Protein AF-A0A2V5H2N7-F1 (afdb_monomer)

Solvent-accessible surface area (backbone atoms only — not comparable to full-atom values): 9452 Å² total; per-residue (Å²): 116,56,63,80,68,70,77,50,72,54,73,66,59,48,43,53,50,36,39,73,67,28,51,71,50,83,76,78,87,44,75,65,27,50,46,42,55,51,47,35,54,55,42,31,57,76,36,90,93,42,49,81,51,45,78,43,49,16,66,18,54,94,43,89,63,54,68,49,70,40,80,91,76,40,33,36,37,34,31,43,49,66,49,39,73,71,56,27,36,76,77,51,72,50,70,69,59,63,55,48,73,76,69,52,102,74,73,68,90,76,80,61,60,65,57,29,52,50,55,48,51,60,45,46,66,66,72,38,78,80,71,51,68,66,59,54,51,52,52,52,51,54,34,53,58,50,56,74,68,49,88,70,89,74,84,78,85,128

pLDDT: mean 83.98, std 15.65, range [36.16, 97.62]

Foldseek 3Di:
DCVVVVNDDDPVRVLLVLQVPFDFDPDDQDPQLVLLVVLLQQLLCLDPLRNPAAETEGCSNPHPDAWDADPVRSYIYGYCLLRDPVSLCVVVPDPVSVVVVVPDPPPPDDRPLSSSLVVSLVVQVNRVVVDDPVVSVVSSVVSVVVSVVDDDDDPPDD

Mean predicted aligned error: 7.61 Å

Sequence (158 aa):
LLSRHDLVRTPEKQRTLLFEKSQPSTLQPTQFSRHVKRGLAGCLALCPRTHDLSIEYVSGGDTDVTILFNSNTRCLKIHEKYLRPDTAHELAPCFAYTMSHADHENSGPFFCDHIVEELYEQTLEQVIDPPDPVLVRSLRLAARDSLQLMPRMTSVAL

Nearest PDB structures (foldseek):
  6d2s-assembly1_A  TM=3.086E-01  e=7.774E-02  Mycobacterium tuberculosis H37Rv
  6cyy-assembly1_A  TM=3.012E-01  e=6.520E-02  Mycobacterium tuberculosis H37Rv
  6cz6-assembly1_C  TM=2.986E-01  e=1.243E-01  Mycobacterium tuberculosis H37Rv
  6cz6-assembly1_B  TM=2.991E-01  e=1.571E-01  Mycobacterium tuberculosis H37Rv

Structure (mmCIF, N/CA/C/O backbone):
data_AF-A0A2V5H2N7-F1
#
_entry.id   AF-A0A2V5H2N7-F1
#
loop_
_atom_site.group_PDB
_atom_site.id
_atom_site.type_symbol
_atom_site.label_atom_id
_atom_site.label_alt_id
_atom_site.label_comp_id
_atom_site.label_asym_id
_atom_site.label_entity_id
_atom_site.label_seq_id
_atom_site.pdbx_PDB_ins_code
_atom_site.Cartn_x
_atom_site.Cartn_y
_atom_site.Cartn_z
_atom_site.occupancy
_atom_site.B_iso_or_equiv
_atom_site.auth_seq_id
_atom_site.auth_comp_id
_atom_site.auth_asym_id
_atom_site.auth_atom_id
_atom_site.pdbx_PDB_model_num
ATOM 1 N N . LEU A 1 1 ? -24.739 14.193 20.791 1.00 53.97 1 LEU A N 1
ATOM 2 C CA . LEU A 1 1 ? -25.841 13.210 20.955 1.00 53.97 1 LEU A CA 1
ATOM 3 C C . LEU A 1 1 ? -26.133 12.443 19.661 1.00 53.97 1 LEU A C 1
ATOM 5 O O . LEU A 1 1 ? -26.191 11.225 19.726 1.00 53.97 1 LEU A O 1
ATOM 9 N N . LEU A 1 2 ? -26.199 13.095 18.492 1.00 49.81 2 LEU A N 1
ATOM 10 C CA . LEU A 1 2 ? -26.454 12.423 17.200 1.00 49.81 2 LEU A CA 1
ATOM 11 C C . LEU A 1 2 ? -25.294 11.542 16.684 1.00 49.81 2 LEU A C 1
ATOM 13 O O . LEU A 1 2 ? -25.540 10.490 16.105 1.00 49.81 2 LEU A O 1
ATOM 17 N N . SER A 1 3 ? -24.036 11.896 16.977 1.00 52.25 3 SER A N 1
ATOM 18 C CA . SER A 1 3 ? -22.859 11.053 16.683 1.00 52.25 3 SER A CA 1
ATOM 19 C C . SER A 1 3 ? -22.774 9.777 17.532 1.00 52.25 3 SER A C 1
ATOM 21 O O . SER A 1 3 ? -22.052 8.856 17.174 1.00 52.25 3 SER A O 1
ATOM 23 N N . ARG A 1 4 ? -23.506 9.708 18.657 1.00 54.56 4 ARG A N 1
ATOM 24 C CA . ARG A 1 4 ? -23.592 8.505 19.509 1.00 54.56 4 ARG A CA 1
ATOM 25 C C . ARG A 1 4 ? -24.521 7.430 18.934 1.00 54.56 4 ARG A C 1
ATOM 27 O O . ARG A 1 4 ? -24.520 6.325 19.451 1.00 54.56 4 ARG A O 1
ATOM 34 N N . HIS A 1 5 ? -25.334 7.773 17.935 1.00 60.31 5 HIS A N 1
ATOM 35 C CA . HIS A 1 5 ? -26.349 6.891 17.347 1.00 60.31 5 HIS A CA 1
ATOM 36 C C . HIS A 1 5 ? -26.055 6.603 15.862 1.00 60.31 5 HIS A C 1
ATOM 38 O O . HIS A 1 5 ? -26.955 6.204 15.136 1.00 60.31 5 HIS A O 1
ATOM 44 N N . ASP A 1 6 ? -24.830 6.881 15.387 1.00 61.09 6 ASP A N 1
ATOM 45 C CA . ASP A 1 6 ? -24.412 6.762 13.976 1.00 61.09 6 ASP A CA 1
ATOM 46 C C . ASP A 1 6 ? -25.262 7.539 12.946 1.00 61.09 6 ASP A C 1
ATOM 48 O O . ASP A 1 6 ? -25.079 7.385 11.740 1.00 61.09 6 ASP A O 1
ATOM 52 N N . LEU A 1 7 ? -26.142 8.440 13.398 1.00 62.72 7 LEU A N 1
ATOM 53 C CA . LEU A 1 7 ? -27.027 9.233 12.534 1.00 62.72 7 LEU A CA 1
ATOM 54 C C . LEU A 1 7 ? -26.285 10.336 11.767 1.00 62.72 7 LEU A C 1
ATOM 56 O O . LEU A 1 7 ? -26.755 10.788 10.728 1.00 62.72 7 LEU A O 1
ATOM 60 N N . VAL A 1 8 ? -25.131 10.782 12.274 1.00 70.19 8 VAL A N 1
ATOM 61 C CA . VAL A 1 8 ? -24.275 11.780 11.620 1.00 70.19 8 VAL A CA 1
ATOM 62 C C . VAL A 1 8 ? -22.826 11.319 11.712 1.00 70.19 8 VAL A C 1
ATOM 64 O O . VAL A 1 8 ? -22.262 11.227 12.807 1.00 70.19 8 VAL A O 1
ATOM 67 N N . ARG A 1 9 ? -22.221 11.043 10.555 1.00 76.25 9 ARG A N 1
ATOM 68 C CA . ARG A 1 9 ? -20.794 10.726 10.419 1.00 76.25 9 ARG A CA 1
ATOM 69 C C . ARG A 1 9 ? -20.022 11.959 9.980 1.00 76.25 9 ARG A C 1
ATOM 71 O O . ARG A 1 9 ? -20.532 12.778 9.221 1.00 76.25 9 ARG A O 1
ATOM 78 N N . THR A 1 10 ? -18.778 12.074 10.439 1.00 85.19 10 THR A N 1
ATOM 79 C CA . THR A 1 10 ? -17.855 13.058 9.867 1.00 85.19 10 THR A CA 1
ATOM 80 C C . THR A 1 10 ? -17.495 12.642 8.436 1.00 85.19 10 THR A C 1
ATOM 82 O O . THR A 1 10 ? -17.510 11.442 8.137 1.00 85.19 10 THR A O 1
ATOM 85 N N . PRO A 1 11 ? -17.142 13.592 7.551 1.00 85.19 11 PRO A N 1
ATOM 86 C CA . PRO A 1 11 ? -16.705 13.273 6.192 1.00 85.19 11 PRO A CA 1
ATOM 87 C C . PRO A 1 11 ? -15.576 12.235 6.149 1.00 85.19 11 PRO A C 1
ATOM 89 O O . PRO A 1 11 ? -15.621 11.307 5.352 1.00 85.19 11 PRO A O 1
ATOM 92 N N . GLU A 1 12 ? -14.599 12.330 7.052 1.00 85.81 12 GLU A N 1
ATOM 93 C CA . GLU A 1 12 ? -13.507 11.355 7.195 1.00 85.81 12 GLU A CA 1
ATOM 94 C C . GLU A 1 12 ? -14.017 9.949 7.512 1.00 85.81 12 GLU A C 1
ATOM 96 O O . GLU A 1 12 ? -13.716 9.015 6.777 1.00 85.81 12 GLU A O 1
ATOM 101 N N . LYS A 1 13 ? -14.868 9.798 8.538 1.00 86.88 13 LYS A N 1
ATOM 102 C CA . LYS A 1 13 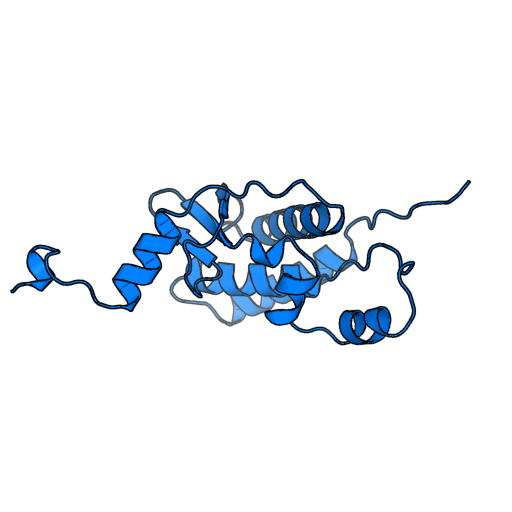? -15.452 8.495 8.892 1.00 86.88 13 LYS A CA 1
ATOM 103 C C . LYS A 1 13 ? -16.273 7.909 7.751 1.00 86.88 13 LYS A C 1
ATOM 105 O O . LYS A 1 13 ? -16.265 6.698 7.551 1.00 86.88 13 LYS A O 1
ATOM 110 N N . GLN A 1 14 ? -16.991 8.754 7.013 1.00 88.38 14 GLN A N 1
ATOM 111 C CA . GLN A 1 14 ? -17.758 8.303 5.860 1.00 88.38 14 GLN A CA 1
ATOM 112 C C . GLN A 1 14 ? -16.841 7.838 4.722 1.00 88.38 14 GLN A C 1
ATOM 114 O O . GLN A 1 14 ? -17.107 6.782 4.157 1.00 88.38 14 GLN A O 1
ATOM 119 N N . ARG A 1 15 ? -15.749 8.556 4.426 1.00 89.75 15 ARG A N 1
ATOM 120 C CA . ARG A 1 15 ? -14.746 8.135 3.432 1.00 89.75 15 ARG A CA 1
ATOM 121 C C . ARG A 1 15 ? -14.088 6.812 3.814 1.00 89.75 15 ARG A C 1
ATOM 123 O O . ARG A 1 15 ? -14.088 5.889 3.008 1.00 89.75 15 ARG A O 1
ATOM 130 N N . THR A 1 16 ? -13.620 6.676 5.055 1.00 90.31 16 THR A N 1
ATOM 131 C CA . THR A 1 16 ? -13.050 5.416 5.555 1.00 90.31 16 THR A CA 1
ATOM 132 C C . THR A 1 16 ? -14.036 4.263 5.401 1.00 90.31 16 THR A C 1
ATOM 134 O O . THR A 1 16 ? -13.657 3.199 4.928 1.00 90.31 16 THR A O 1
ATOM 137 N N . LEU A 1 17 ? -15.314 4.477 5.725 1.00 90.56 17 LEU A N 1
ATOM 138 C CA . LEU A 1 17 ? -16.336 3.441 5.600 1.00 90.56 17 LEU A CA 1
ATOM 139 C C . LEU A 1 17 ? -16.662 3.084 4.143 1.00 90.56 17 LEU A C 1
ATOM 141 O O . LEU A 1 17 ? -16.906 1.916 3.847 1.00 90.56 17 LEU A O 1
ATOM 145 N N . LEU A 1 18 ? -16.691 4.063 3.235 1.00 91.62 18 LEU A N 1
ATOM 146 C CA . LEU A 1 18 ? -16.861 3.804 1.802 1.00 91.62 18 LEU A CA 1
ATOM 147 C C . LEU A 1 18 ? -15.690 2.981 1.258 1.00 91.62 18 LEU A C 1
ATOM 149 O O . LEU A 1 18 ? -15.915 1.988 0.569 1.00 91.62 18 LEU A O 1
ATOM 153 N N . PHE A 1 19 ? -14.461 3.337 1.633 1.00 93.31 19 PHE A N 1
ATOM 154 C CA . PHE A 1 19 ? -13.267 2.589 1.255 1.00 93.31 19 PHE A CA 1
ATOM 155 C C . PHE A 1 19 ? -13.257 1.180 1.858 1.00 93.31 19 PHE A C 1
ATOM 157 O O . PHE A 1 19 ? -13.009 0.202 1.158 1.00 93.31 19 PHE A O 1
ATOM 164 N N . GLU A 1 20 ? -13.601 1.034 3.137 1.00 92.94 20 GLU A N 1
ATOM 165 C CA . GLU A 1 20 ? -13.685 -0.264 3.810 1.00 92.94 20 GLU A CA 1
ATOM 166 C C . GLU A 1 20 ? -14.696 -1.199 3.130 1.00 92.94 20 GLU A C 1
ATOM 168 O O . GLU A 1 20 ? -14.451 -2.400 3.009 1.00 92.94 20 GLU A O 1
ATOM 173 N N . LYS A 1 21 ? -15.806 -0.649 2.630 1.00 93.19 21 LYS A N 1
ATOM 174 C CA . LYS A 1 21 ? -16.854 -1.389 1.909 1.00 93.19 21 LYS A CA 1
ATOM 175 C C . LYS A 1 21 ? -16.643 -1.457 0.397 1.00 93.19 21 LYS A C 1
ATOM 177 O O . LYS A 1 21 ? -17.525 -1.947 -0.311 1.00 93.19 21 LYS A O 1
ATOM 182 N N . SER A 1 22 ? -15.519 -0.953 -0.107 1.00 94.50 22 SER A N 1
ATOM 183 C CA . SER A 1 22 ? -15.244 -0.964 -1.540 1.00 94.50 22 SER A CA 1
ATOM 184 C C . SER A 1 22 ? -15.073 -2.390 -2.064 1.00 94.50 22 SER A C 1
ATOM 186 O O . SER A 1 22 ? -14.684 -3.313 -1.341 1.00 94.50 22 SER A O 1
ATOM 188 N N . GLN A 1 23 ? -15.434 -2.567 -3.333 1.00 95.50 23 GLN A N 1
ATOM 189 C CA . GLN A 1 23 ? -15.431 -3.872 -3.980 1.00 95.50 23 GLN A CA 1
ATOM 190 C C . GLN A 1 23 ? -13.997 -4.320 -4.287 1.00 95.50 23 GLN A C 1
ATOM 192 O O . GLN A 1 23 ? -13.148 -3.468 -4.578 1.00 95.50 23 GLN A O 1
ATOM 197 N N . PRO A 1 24 ? -13.723 -5.636 -4.275 1.00 96.12 24 PRO A N 1
ATOM 198 C CA . PRO A 1 24 ? -12.458 -6.169 -4.759 1.00 96.12 24 PRO A CA 1
ATOM 199 C C . PRO A 1 24 ? -12.150 -5.693 -6.181 1.00 96.12 24 PRO A C 1
ATOM 201 O O . PRO A 1 24 ? -13.040 -5.571 -7.024 1.00 96.12 24 PRO A O 1
ATOM 204 N N . SER A 1 25 ? -10.871 -5.446 -6.445 1.00 95.38 25 SER A N 1
ATOM 205 C CA . SER A 1 25 ? -10.380 -5.050 -7.759 1.00 95.38 25 SER A CA 1
ATOM 206 C C . SER A 1 25 ? -10.692 -6.123 -8.798 1.00 95.38 25 SER A C 1
ATOM 208 O O . SER A 1 25 ? -10.450 -7.311 -8.579 1.00 95.38 25 SER A O 1
ATOM 210 N N . THR A 1 26 ? -11.184 -5.689 -9.956 1.00 94.25 26 THR A N 1
ATOM 211 C CA . THR A 1 26 ? -11.450 -6.558 -11.116 1.00 94.25 26 THR A CA 1
ATOM 212 C C . THR A 1 26 ? -10.368 -6.441 -12.192 1.00 94.25 26 THR A C 1
ATOM 214 O O . THR A 1 26 ? -10.478 -7.045 -13.263 1.00 94.25 26 THR A O 1
ATOM 217 N N . LEU A 1 27 ? -9.303 -5.678 -11.915 1.00 91.75 27 LEU A N 1
ATOM 218 C CA . LEU A 1 27 ? -8.211 -5.460 -12.855 1.00 91.75 27 LEU A CA 1
ATOM 219 C C . LEU A 1 27 ? -7.468 -6.761 -13.154 1.00 91.75 27 LEU A C 1
ATOM 221 O O . LEU A 1 27 ? -7.059 -7.506 -12.259 1.00 91.75 27 LEU A O 1
ATOM 225 N N . GLN A 1 28 ? -7.232 -6.992 -14.443 1.00 90.62 28 GLN A N 1
ATOM 226 C CA . GLN A 1 28 ? -6.455 -8.137 -14.893 1.00 90.62 28 GLN A CA 1
ATOM 227 C C . GLN A 1 28 ? -4.972 -7.968 -14.514 1.00 90.62 28 GLN A C 1
ATOM 229 O O . GLN A 1 28 ? -4.421 -6.872 -14.666 1.00 90.62 28 GLN A O 1
ATOM 234 N N . PRO A 1 29 ? -4.287 -9.025 -14.035 1.00 88.31 29 PRO A N 1
ATOM 235 C CA . PRO A 1 29 ? -2.891 -8.921 -13.619 1.00 88.31 29 PRO A CA 1
ATOM 236 C C . PRO A 1 29 ? -1.928 -8.571 -14.766 1.00 88.31 29 PRO A C 1
ATOM 238 O O . PRO A 1 29 ? -1.577 -9.405 -15.600 1.00 88.31 29 PRO A O 1
ATOM 241 N N . THR A 1 30 ? -1.392 -7.355 -14.750 1.00 88.44 30 THR A N 1
ATOM 242 C CA . THR A 1 30 ? -0.269 -6.927 -15.602 1.00 88.44 30 THR A CA 1
ATOM 243 C C . THR A 1 30 ? 1.080 -7.305 -14.983 1.00 88.44 30 THR A C 1
ATOM 245 O O . THR A 1 30 ? 1.162 -7.636 -13.796 1.00 88.44 30 THR A O 1
ATOM 248 N N . GLN A 1 31 ? 2.171 -7.236 -15.753 1.00 85.38 31 GLN A N 1
ATOM 249 C CA . GLN A 1 31 ? 3.522 -7.422 -15.206 1.00 85.38 31 GLN A CA 1
ATOM 250 C C . GLN A 1 31 ? 3.854 -6.385 -14.123 1.00 85.38 31 GLN A C 1
ATOM 252 O O . GLN A 1 31 ? 4.404 -6.752 -13.086 1.00 85.38 31 GLN A O 1
ATOM 257 N N . PHE A 1 32 ? 3.446 -5.131 -14.330 1.00 87.06 32 PHE A N 1
ATOM 258 C CA . PHE A 1 32 ? 3.567 -4.060 -13.343 1.00 87.06 32 PHE A CA 1
ATOM 25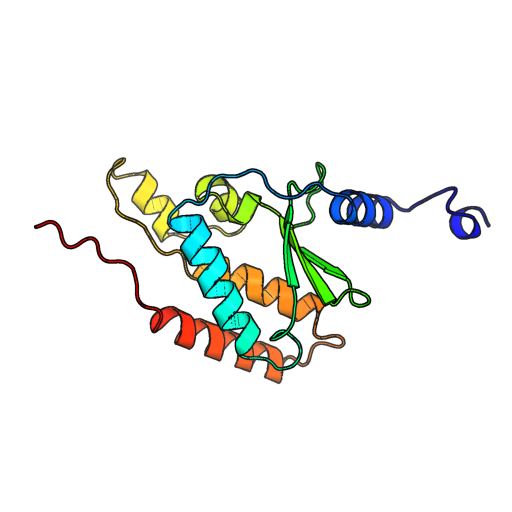9 C C . PHE A 1 32 ? 2.833 -4.412 -12.042 1.00 87.06 32 PHE A C 1
ATOM 261 O O . PHE A 1 32 ? 3.449 -4.468 -10.981 1.00 87.06 32 PHE A O 1
ATOM 268 N N . SER A 1 33 ? 1.547 -4.775 -12.125 1.00 91.06 33 SER A N 1
ATOM 269 C CA . SER A 1 33 ? 0.759 -5.140 -10.939 1.00 91.06 33 SER A CA 1
ATOM 270 C C . SER A 1 33 ? 1.339 -6.354 -10.200 1.00 91.06 33 SER A C 1
ATOM 272 O O . SER A 1 33 ? 1.318 -6.402 -8.973 1.00 91.06 33 SER A O 1
ATOM 274 N N . ARG A 1 34 ? 1.901 -7.333 -10.929 1.00 91.19 34 ARG A N 1
ATOM 275 C CA . ARG A 1 34 ? 2.584 -8.497 -10.348 1.00 91.19 34 ARG A CA 1
ATOM 276 C C . ARG A 1 34 ? 3.861 -8.099 -9.618 1.00 91.19 34 ARG A C 1
ATOM 278 O O . ARG A 1 34 ? 4.134 -8.657 -8.560 1.00 91.19 34 ARG A O 1
ATOM 285 N N . HIS A 1 35 ? 4.629 -7.160 -10.166 1.00 90.25 35 HIS A N 1
ATOM 286 C CA . HIS A 1 35 ? 5.802 -6.615 -9.494 1.00 90.25 35 HIS A CA 1
ATOM 287 C C . HIS A 1 35 ? 5.410 -5.882 -8.208 1.00 90.25 35 HIS A C 1
ATOM 289 O O . HIS A 1 35 ? 5.928 -6.243 -7.158 1.00 90.25 35 HIS A O 1
ATOM 295 N N . VAL A 1 36 ? 4.434 -4.968 -8.264 1.00 92.56 36 VAL A N 1
ATOM 296 C CA . VAL A 1 36 ? 3.951 -4.228 -7.085 1.00 92.56 36 VAL A CA 1
ATOM 297 C C . VAL A 1 36 ? 3.486 -5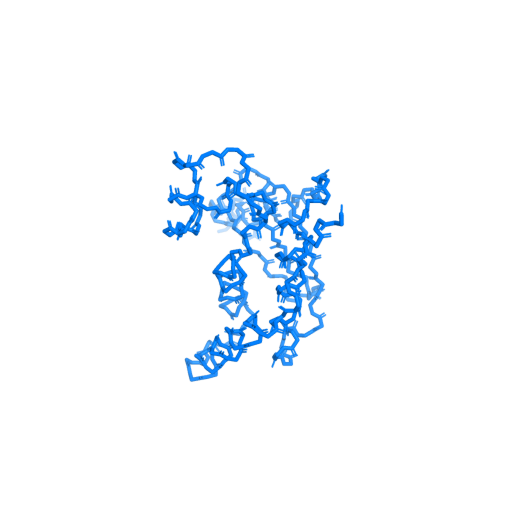.186 -5.985 1.00 92.56 36 VAL A C 1
ATOM 299 O O . VAL A 1 36 ? 3.936 -5.089 -4.846 1.00 92.56 36 VAL A O 1
ATOM 302 N N . LYS A 1 37 ? 2.646 -6.171 -6.334 1.00 94.38 37 LYS A N 1
ATOM 303 C CA . LYS A 1 37 ? 2.141 -7.189 -5.397 1.00 94.38 37 LYS A CA 1
ATOM 304 C C . LYS A 1 37 ? 3.266 -7.987 -4.738 1.00 94.38 37 LYS A C 1
ATOM 306 O O . LYS A 1 37 ? 3.272 -8.162 -3.524 1.00 94.38 37 LYS A O 1
ATOM 311 N N . ARG A 1 38 ? 4.220 -8.479 -5.536 1.00 93.31 38 ARG A N 1
ATOM 312 C CA . ARG A 1 38 ? 5.343 -9.287 -5.036 1.00 93.31 38 ARG A CA 1
ATOM 313 C C . ARG A 1 38 ? 6.316 -8.464 -4.201 1.00 93.31 38 ARG A C 1
ATOM 315 O O . ARG A 1 38 ? 6.768 -8.956 -3.175 1.00 93.31 38 ARG A O 1
ATOM 322 N N . GLY A 1 39 ? 6.630 -7.248 -4.643 1.00 94.19 39 GLY A N 1
ATOM 323 C CA . GLY A 1 39 ? 7.519 -6.339 -3.931 1.00 94.19 39 GLY A CA 1
ATOM 324 C C . GLY A 1 39 ? 6.951 -5.992 -2.569 1.00 94.19 39 GLY A C 1
ATOM 325 O O . GLY A 1 39 ? 7.621 -6.197 -1.563 1.00 94.19 39 GLY A O 1
ATOM 326 N N . LEU A 1 40 ? 5.679 -5.588 -2.528 1.00 96.06 40 LEU A N 1
ATOM 327 C CA . LEU A 1 40 ? 5.026 -5.253 -1.271 1.00 96.06 40 LEU A CA 1
ATOM 328 C C . LEU A 1 40 ? 4.975 -6.456 -0.328 1.00 96.06 40 LEU A C 1
ATOM 330 O O . LEU A 1 40 ? 5.336 -6.319 0.833 1.00 96.06 40 LEU A O 1
ATOM 334 N N . ALA A 1 41 ? 4.600 -7.641 -0.820 1.00 95.44 41 ALA A N 1
ATOM 335 C CA . ALA A 1 41 ? 4.612 -8.856 -0.006 1.00 95.44 41 ALA A CA 1
ATOM 336 C C . ALA A 1 41 ? 6.006 -9.147 0.586 1.00 95.44 41 ALA A C 1
ATOM 338 O O . ALA A 1 41 ? 6.114 -9.504 1.757 1.00 95.44 41 ALA A O 1
ATOM 339 N N . GLY A 1 42 ? 7.072 -8.942 -0.197 1.00 95.00 42 GLY A N 1
ATOM 340 C CA . GLY A 1 42 ? 8.452 -9.049 0.280 1.00 95.00 42 GLY A CA 1
ATOM 341 C C . GLY A 1 42 ? 8.779 -8.034 1.377 1.00 95.00 42 GLY A C 1
ATOM 342 O O . GLY A 1 42 ? 9.317 -8.411 2.413 1.00 95.00 42 GLY A O 1
ATOM 343 N N . CYS A 1 43 ? 8.404 -6.766 1.192 1.00 96.12 43 CYS A N 1
ATOM 344 C CA . CYS A 1 43 ? 8.619 -5.718 2.190 1.00 96.12 43 CYS A CA 1
ATOM 345 C C . CYS A 1 43 ? 7.852 -5.992 3.491 1.00 96.12 43 CYS A C 1
ATOM 347 O O . CYS A 1 43 ? 8.425 -5.879 4.571 1.00 96.12 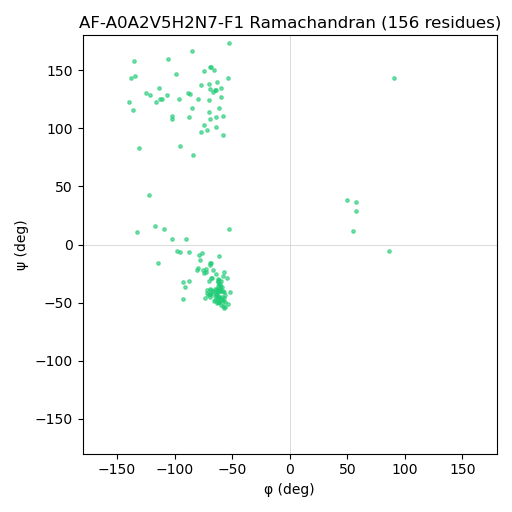43 CYS A O 1
ATOM 349 N N . LEU A 1 44 ? 6.585 -6.414 3.408 1.00 96.44 44 LEU A N 1
ATOM 350 C CA . LEU A 1 44 ? 5.771 -6.731 4.586 1.00 96.44 44 LEU A CA 1
ATOM 351 C C . LEU A 1 44 ? 6.352 -7.890 5.403 1.00 96.44 44 LEU A C 1
ATOM 353 O O . LEU A 1 44 ? 6.224 -7.891 6.627 1.00 96.44 44 LEU A O 1
ATOM 357 N N . ALA A 1 45 ? 7.030 -8.840 4.759 1.00 95.50 45 ALA A N 1
ATOM 358 C CA . ALA A 1 45 ? 7.684 -9.953 5.441 1.00 95.50 45 ALA A CA 1
ATOM 359 C C . ALA A 1 45 ? 8.897 -9.529 6.297 1.00 95.50 45 ALA A C 1
ATOM 361 O O . ALA A 1 45 ? 9.325 -10.295 7.158 1.00 95.50 45 ALA A O 1
ATOM 362 N N . LEU A 1 46 ? 9.435 -8.316 6.108 1.00 94.50 46 LEU A N 1
ATOM 363 C CA . LEU A 1 46 ? 10.583 -7.806 6.870 1.00 94.50 46 LEU A CA 1
ATOM 364 C C . LEU A 1 46 ? 10.238 -7.445 8.320 1.00 94.50 46 LEU A C 1
ATOM 366 O O . LEU A 1 46 ? 11.136 -7.368 9.159 1.00 94.50 46 LEU A O 1
ATOM 370 N N . CYS A 1 47 ? 8.962 -7.200 8.631 1.00 93.75 47 CYS A N 1
ATOM 371 C CA . CYS A 1 47 ? 8.528 -6.815 9.970 1.00 93.75 47 CYS A CA 1
ATOM 372 C C . CYS A 1 47 ? 7.501 -7.812 10.533 1.00 93.75 47 CYS A C 1
ATOM 374 O O . CYS A 1 47 ? 6.457 -8.038 9.916 1.00 93.75 47 CYS A O 1
ATOM 376 N N . PRO A 1 48 ? 7.701 -8.340 11.758 1.00 92.75 48 PRO A N 1
ATOM 377 C CA . PRO A 1 48 ? 6.733 -9.230 12.401 1.00 92.75 48 PRO A CA 1
ATOM 378 C C . PRO A 1 48 ? 5.331 -8.629 12.565 1.00 92.75 48 PRO A C 1
ATOM 380 O O . PRO A 1 48 ? 4.355 -9.363 12.646 1.00 92.75 48 PRO A O 1
ATOM 383 N N . ARG A 1 49 ? 5.189 -7.298 12.598 1.00 92.75 49 ARG A N 1
ATOM 384 C CA . ARG A 1 49 ? 3.869 -6.652 12.713 1.00 92.75 49 ARG A CA 1
ATOM 385 C C . ARG A 1 49 ? 3.072 -6.684 11.406 1.00 92.75 49 ARG A C 1
ATOM 387 O O . ARG A 1 49 ? 1.848 -6.565 11.464 1.00 92.75 49 ARG A O 1
ATOM 394 N N . THR A 1 50 ? 3.755 -6.837 10.270 1.00 94.50 50 THR A N 1
ATOM 395 C CA . THR A 1 50 ? 3.179 -6.763 8.920 1.00 94.50 50 THR A CA 1
ATOM 396 C C . THR A 1 50 ? 3.219 -8.085 8.145 1.00 94.50 50 THR A C 1
ATOM 398 O O . THR A 1 50 ? 2.519 -8.207 7.145 1.00 94.50 50 THR A O 1
ATOM 401 N N . HIS A 1 51 ? 4.017 -9.069 8.574 1.00 94.44 51 HIS A N 1
ATOM 402 C CA . HIS A 1 51 ? 4.306 -10.282 7.791 1.00 94.44 51 HIS A CA 1
ATOM 403 C C . HIS A 1 51 ? 3.099 -11.194 7.505 1.00 94.44 51 HIS A C 1
ATOM 405 O O . HIS A 1 51 ? 3.109 -11.938 6.529 1.00 94.44 51 HIS A O 1
ATOM 411 N N . ASP A 1 52 ? 2.078 -11.150 8.353 1.00 93.50 52 ASP A N 1
ATOM 412 C CA . ASP A 1 52 ? 0.876 -11.989 8.324 1.00 93.50 52 ASP A CA 1
ATOM 413 C C . ASP A 1 52 ? -0.382 -11.201 7.918 1.00 93.50 52 ASP A C 1
ATOM 415 O O . ASP A 1 52 ? -1.504 -11.678 8.090 1.00 93.50 52 ASP A O 1
ATOM 419 N N . LEU A 1 53 ? -0.214 -9.985 7.389 1.00 96.00 53 LEU A N 1
ATOM 420 C CA . LEU A 1 53 ? -1.334 -9.189 6.901 1.00 96.00 53 LEU A CA 1
ATOM 421 C C . LEU A 1 53 ? -1.932 -9.807 5.637 1.00 96.00 53 LEU A C 1
ATOM 423 O O . LEU A 1 53 ? -1.221 -10.128 4.683 1.00 96.00 53 LEU A O 1
ATOM 427 N N . SER A 1 54 ? -3.261 -9.904 5.599 1.00 96.31 54 SER A N 1
ATOM 428 C CA . SER A 1 54 ? -3.967 -10.160 4.344 1.00 96.31 54 SER A CA 1
ATOM 429 C C . SER A 1 54 ? -4.022 -8.870 3.527 1.00 96.31 54 SER A C 1
ATOM 431 O O . SER A 1 54 ? -4.249 -7.796 4.079 1.00 96.31 54 SER A O 1
ATOM 433 N N . ILE A 1 55 ? -3.785 -8.959 2.217 1.00 97.12 55 ILE A N 1
ATOM 434 C CA . ILE A 1 55 ? -3.851 -7.803 1.316 1.00 97.12 55 ILE A CA 1
ATOM 435 C C . ILE A 1 55 ? -5.051 -7.962 0.391 1.00 97.12 55 ILE A C 1
ATOM 437 O O . ILE A 1 55 ? -5.143 -8.939 -0.355 1.00 97.12 55 ILE A O 1
ATOM 441 N N . GLU A 1 56 ? -5.921 -6.959 0.379 1.00 97.06 56 GLU A N 1
ATOM 442 C CA . GLU A 1 56 ? -7.026 -6.849 -0.569 1.00 97.06 56 GLU A CA 1
ATOM 443 C C . GLU A 1 56 ? -6.840 -5.611 -1.442 1.00 97.06 56 GLU A C 1
ATOM 445 O O . GLU A 1 56 ? -6.771 -4.486 -0.952 1.00 97.06 56 GLU A O 1
ATOM 450 N N . TYR A 1 57 ? -6.796 -5.803 -2.758 1.00 97.00 57 TYR A N 1
ATOM 451 C CA . TYR A 1 57 ? -6.833 -4.682 -3.692 1.00 97.00 57 TYR A CA 1
ATOM 452 C C . TYR A 1 57 ? -8.280 -4.346 -4.018 1.00 97.00 57 TYR A C 1
ATOM 454 O O . TYR A 1 57 ? -9.042 -5.249 -4.359 1.00 97.00 57 TYR A O 1
ATOM 462 N N . VAL A 1 58 ? -8.654 -3.072 -3.928 1.00 96.81 58 VAL A N 1
ATOM 463 C CA . VAL A 1 58 ? -10.054 -2.628 -4.001 1.00 96.81 58 VAL A CA 1
ATOM 464 C C . VAL A 1 58 ? -10.249 -1.412 -4.906 1.00 96.81 58 VAL A C 1
ATOM 466 O O . VAL A 1 58 ? -9.311 -0.650 -5.140 1.00 96.81 58 VAL A O 1
ATOM 469 N N . SER A 1 59 ? -11.473 -1.200 -5.395 1.00 93.75 59 SER A N 1
ATOM 470 C CA . SER A 1 59 ? -11.806 -0.089 -6.304 1.00 93.75 59 SER A CA 1
ATOM 471 C C . SER A 1 59 ? -11.751 1.301 -5.661 1.00 93.75 59 SER A C 1
ATOM 473 O O . SER A 1 59 ? -11.731 2.299 -6.371 1.00 93.75 59 SER A O 1
ATOM 475 N N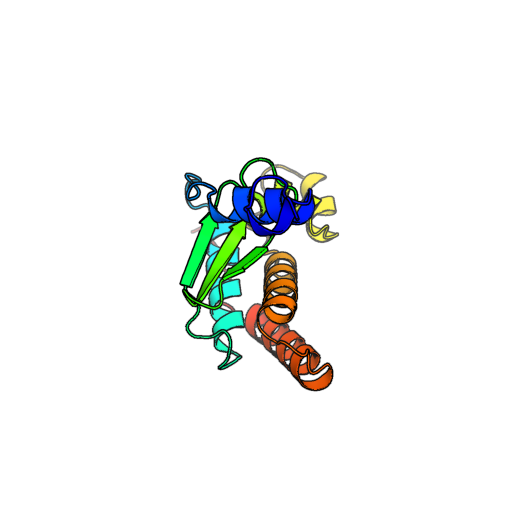 . GLY A 1 60 ? -11.731 1.386 -4.327 1.00 87.25 60 GLY A N 1
ATOM 476 C CA . GLY A 1 60 ? -11.576 2.643 -3.589 1.00 87.25 60 GLY A CA 1
ATOM 477 C C . GLY A 1 60 ? -12.864 3.423 -3.311 1.00 87.25 60 GLY A C 1
ATOM 478 O O . GLY A 1 60 ? -12.825 4.395 -2.558 1.00 87.25 60 GLY A O 1
ATOM 479 N N . GLY A 1 61 ? -14.011 2.985 -3.848 1.00 81.44 61 GLY A N 1
ATOM 480 C CA . GLY A 1 61 ? -15.336 3.521 -3.499 1.00 81.44 61 GLY A CA 1
ATOM 481 C C . GLY A 1 61 ? -15.489 5.032 -3.718 1.00 81.44 61 GLY A C 1
ATOM 482 O O . GLY A 1 61 ? -16.121 5.689 -2.894 1.00 81.44 61 GLY A O 1
ATOM 483 N N . ASP A 1 62 ? -14.863 5.564 -4.775 1.00 82.56 62 ASP A N 1
ATOM 484 C CA . ASP A 1 62 ? -14.803 6.996 -5.118 1.00 82.56 62 ASP A CA 1
ATOM 485 C C . ASP A 1 62 ? -14.198 7.889 -4.019 1.00 82.56 62 ASP A C 1
ATOM 487 O O . ASP A 1 62 ? -14.52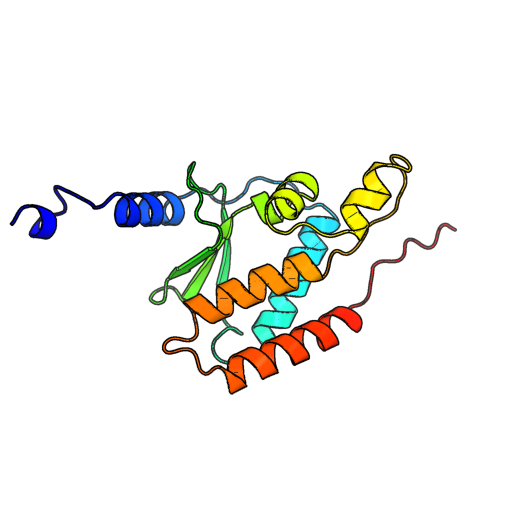6 9.069 -3.890 1.00 82.56 62 ASP A O 1
ATOM 491 N N . THR A 1 63 ? -13.302 7.327 -3.206 1.00 87.88 63 THR A N 1
ATOM 492 C CA . THR A 1 63 ? -12.571 8.067 -2.171 1.00 87.88 63 THR A CA 1
ATOM 493 C C . THR A 1 63 ? -11.119 8.317 -2.566 1.00 87.88 63 THR A C 1
ATOM 495 O O . THR A 1 63 ? -10.541 7.625 -3.401 1.00 87.88 63 THR A O 1
ATOM 498 N N . ASP A 1 64 ? -10.501 9.303 -1.923 1.00 85.75 64 ASP A N 1
ATOM 499 C CA . ASP A 1 64 ? -9.073 9.602 -2.043 1.00 85.75 64 ASP A CA 1
ATOM 500 C C . ASP A 1 64 ? -8.184 8.660 -1.211 1.00 85.75 64 ASP A C 1
ATOM 502 O O . ASP A 1 64 ? -6.963 8.648 -1.394 1.00 85.75 64 ASP A O 1
ATOM 506 N N . VAL A 1 65 ? -8.789 7.827 -0.354 1.00 89.44 65 VAL A N 1
ATOM 507 C CA . VAL A 1 65 ? -8.093 6.867 0.509 1.00 89.44 65 VAL A CA 1
ATOM 508 C C . VAL A 1 65 ? -7.283 5.888 -0.345 1.00 89.44 65 VAL A C 1
ATOM 510 O O . VAL A 1 65 ? -7.775 5.270 -1.287 1.00 89.44 65 VAL A O 1
ATOM 513 N N . THR A 1 66 ? -5.998 5.776 -0.035 1.00 91.94 66 THR A N 1
ATOM 514 C CA . THR A 1 66 ? -5.028 4.936 -0.747 1.00 91.94 66 THR A CA 1
ATOM 515 C C . THR A 1 66 ? -4.905 3.563 -0.108 1.00 91.94 66 THR A C 1
ATOM 517 O O . THR A 1 66 ? -4.925 2.549 -0.807 1.00 91.94 66 THR A O 1
ATOM 520 N N . ILE A 1 67 ? -4.782 3.545 1.216 1.00 94.81 67 ILE A N 1
ATOM 521 C CA . ILE A 1 67 ? -4.571 2.361 2.034 1.00 94.81 67 ILE A CA 1
ATOM 522 C C . ILE A 1 67 ? -5.450 2.468 3.275 1.00 94.81 67 ILE A C 1
ATOM 524 O O . ILE A 1 67 ? -5.605 3.550 3.842 1.00 94.81 67 ILE A O 1
ATOM 528 N N . LEU A 1 68 ? -5.996 1.340 3.718 1.00 95.50 68 LEU A N 1
ATOM 529 C CA . LEU A 1 68 ? -6.692 1.232 4.992 1.00 95.50 68 LEU A CA 1
ATOM 530 C C . LEU A 1 68 ? -6.348 -0.090 5.675 1.00 95.50 68 LEU A C 1
ATOM 532 O O . LEU A 1 68 ? -6.598 -1.161 5.123 1.00 95.50 68 LEU A O 1
ATOM 536 N N . PHE A 1 69 ? -5.828 -0.015 6.894 1.00 96.12 69 PHE A N 1
ATOM 537 C CA . PHE A 1 69 ? -5.582 -1.169 7.745 1.00 96.12 69 PHE A CA 1
ATOM 538 C C . PHE A 1 69 ? -6.740 -1.388 8.727 1.00 96.12 69 PHE A C 1
ATOM 540 O O . PHE A 1 69 ? -7.087 -0.505 9.511 1.00 96.12 69 PHE A O 1
ATOM 547 N N . ASN A 1 70 ? -7.315 -2.591 8.721 1.00 94.62 70 ASN A N 1
ATOM 548 C CA . ASN A 1 70 ? -8.264 -3.037 9.735 1.00 94.62 70 ASN A CA 1
ATOM 549 C C . ASN A 1 70 ? -7.553 -3.972 10.725 1.00 94.62 70 ASN A C 1
ATOM 551 O O . ASN A 1 70 ? -7.200 -5.108 10.394 1.00 94.62 70 ASN A O 1
ATOM 555 N N . SER A 1 71 ? -7.362 -3.498 11.957 1.00 93.12 71 SER A N 1
ATOM 556 C CA . SER A 1 71 ? -6.658 -4.233 13.013 1.00 93.12 71 SER A CA 1
ATOM 557 C C . SER A 1 71 ? -7.403 -5.478 13.500 1.00 93.12 71 SER A C 1
ATOM 559 O O . SER A 1 71 ? -6.754 -6.445 13.897 1.00 93.12 71 SER A O 1
ATOM 561 N N . ASN A 1 72 ? -8.739 -5.493 13.424 1.00 93.19 72 ASN A N 1
ATOM 562 C CA . ASN A 1 72 ? -9.555 -6.627 13.865 1.00 93.19 72 ASN A CA 1
ATOM 563 C C . ASN A 1 72 ? -9.423 -7.820 12.912 1.00 93.19 72 ASN A C 1
ATOM 565 O O . ASN A 1 72 ? -9.372 -8.962 13.358 1.00 93.19 72 ASN A O 1
ATOM 569 N N . THR A 1 73 ? -9.362 -7.562 11.603 1.00 94.31 73 THR A N 1
ATOM 570 C CA . THR A 1 73 ? -9.239 -8.611 10.577 1.00 94.31 73 THR A CA 1
ATOM 571 C C . THR A 1 73 ? -7.804 -8.823 10.102 1.00 94.31 73 THR A C 1
ATOM 573 O O . THR A 1 73 ? -7.562 -9.713 9.292 1.00 94.31 73 THR A O 1
ATOM 576 N N . ARG A 1 74 ? -6.858 -7.986 10.554 1.00 95.31 74 ARG A N 1
ATOM 577 C CA . ARG A 1 74 ? -5.482 -7.904 10.034 1.00 95.31 74 ARG A CA 1
ATOM 578 C C . ARG A 1 74 ? -5.444 -7.800 8.500 1.00 95.31 74 ARG A C 1
ATOM 580 O O . ARG A 1 74 ? -4.601 -8.412 7.846 1.00 95.31 74 ARG A O 1
ATOM 587 N N . CYS A 1 75 ? -6.386 -7.045 7.932 1.00 96.69 75 CYS A N 1
ATOM 588 C CA . CYS A 1 75 ? -6.509 -6.848 6.488 1.00 96.69 75 CYS A CA 1
ATOM 589 C C . CYS A 1 75 ? -6.047 -5.444 6.107 1.00 96.69 75 CYS A C 1
ATOM 591 O O . CYS A 1 75 ? -6.492 -4.452 6.689 1.00 96.69 75 CYS A O 1
ATOM 593 N N . LEU A 1 76 ? -5.152 -5.380 5.129 1.00 97.12 76 LEU A N 1
ATOM 594 C CA . LEU A 1 76 ? -4.673 -4.170 4.494 1.00 97.12 76 LEU A CA 1
ATOM 595 C C . LEU A 1 76 ? -5.370 -4.020 3.141 1.00 97.12 76 LEU A C 1
ATOM 597 O O . LEU A 1 76 ? -5.075 -4.742 2.184 1.00 97.12 76 LEU A O 1
ATOM 601 N N . LYS A 1 77 ? -6.293 -3.066 3.054 1.00 97.62 77 LYS A N 1
ATOM 602 C CA . LYS A 1 77 ? -6.941 -2.701 1.797 1.00 97.62 77 LYS A CA 1
ATOM 603 C C . LYS A 1 77 ? -6.102 -1.671 1.067 1.00 97.62 77 LYS A C 1
ATOM 605 O O . LYS A 1 77 ? -5.738 -0.657 1.653 1.00 97.62 77 LYS A O 1
ATOM 610 N N . ILE A 1 78 ? -5.824 -1.915 -0.208 1.00 97.19 78 ILE A N 1
ATOM 611 C CA . ILE A 1 78 ? -5.020 -1.039 -1.063 1.00 97.19 78 ILE A CA 1
ATOM 612 C C . ILE A 1 78 ? -5.831 -0.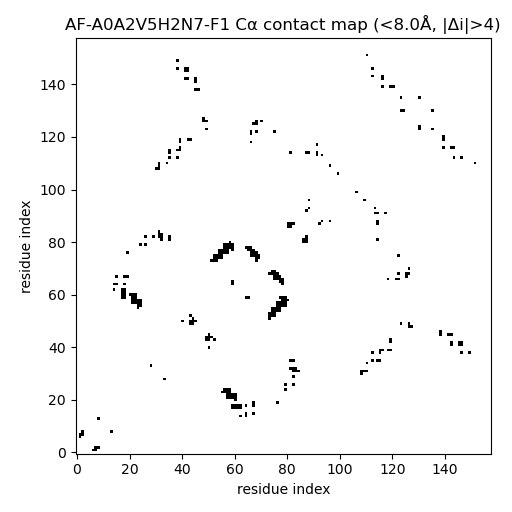682 -2.298 1.00 97.19 78 ILE A C 1
ATOM 614 O O . ILE A 1 78 ? -6.375 -1.547 -2.984 1.00 97.19 78 ILE A O 1
ATOM 618 N N . HIS A 1 79 ? -5.894 0.600 -2.618 1.00 96.62 79 HIS A N 1
ATOM 619 C CA . HIS A 1 79 ? -6.606 1.061 -3.793 1.00 96.62 79 HIS A CA 1
ATOM 620 C C . HIS A 1 79 ? -5.934 0.538 -5.073 1.00 96.62 79 HIS A C 1
ATOM 622 O O . HIS A 1 79 ? -4.727 0.671 -5.279 1.00 96.62 79 HIS A O 1
ATOM 628 N N . GLU A 1 80 ? -6.733 0.003 -5.993 1.00 95.38 80 GLU A N 1
ATOM 629 C CA . GLU A 1 80 ? -6.276 -0.567 -7.264 1.00 95.38 80 GLU A CA 1
ATOM 630 C C . GLU A 1 80 ? -5.570 0.427 -8.204 1.00 95.38 80 GLU A C 1
ATOM 632 O O . GLU A 1 80 ? -4.940 0.010 -9.174 1.00 95.38 80 GLU A O 1
ATOM 637 N N . LYS A 1 81 ? -5.605 1.734 -7.905 1.00 93.75 81 LYS A N 1
ATOM 638 C CA . LYS A 1 81 ? -4.846 2.769 -8.620 1.00 93.75 81 LYS A CA 1
ATOM 639 C C . LYS A 1 81 ? -3.336 2.512 -8.598 1.00 93.75 81 LYS A C 1
ATOM 641 O O . LYS A 1 81 ? -2.659 2.844 -9.562 1.00 93.75 81 LYS A O 1
ATOM 646 N N . TYR A 1 82 ? -2.835 1.815 -7.578 1.00 93.75 82 TYR A N 1
ATOM 647 C CA . TYR A 1 82 ? -1.443 1.362 -7.509 1.00 93.75 82 TYR A CA 1
ATOM 648 C C . TYR A 1 82 ? -1.123 0.153 -8.404 1.00 93.75 82 TYR A C 1
ATOM 650 O O . TYR A 1 82 ? 0.034 -0.243 -8.512 1.00 93.75 82 TYR A O 1
ATOM 658 N N . LEU A 1 83 ? -2.122 -0.466 -9.044 1.00 92.19 83 LEU A N 1
ATOM 659 C CA . LEU A 1 83 ? -1.933 -1.626 -9.923 1.00 92.19 83 LEU A CA 1
ATOM 660 C C . LEU A 1 83 ? -1.815 -1.260 -11.406 1.00 92.19 83 LEU A C 1
ATOM 662 O O . LEU A 1 83 ? -1.520 -2.138 -12.222 1.00 92.19 83 LEU A O 1
ATOM 666 N N . ARG A 1 84 ? -2.028 0.010 -11.765 1.00 89.62 84 ARG A N 1
ATOM 667 C CA . ARG A 1 84 ? -1.846 0.523 -13.128 1.00 89.62 84 ARG A CA 1
ATOM 668 C C . ARG A 1 84 ? -0.688 1.518 -13.146 1.00 89.62 84 ARG A C 1
ATOM 670 O O . ARG A 1 84 ? -0.667 2.372 -12.265 1.00 89.62 84 ARG A O 1
ATOM 677 N N . PRO A 1 85 ? 0.229 1.445 -14.127 1.00 85.06 85 PRO A N 1
ATOM 678 C CA . PRO A 1 85 ? 1.352 2.372 -14.210 1.00 85.06 85 PRO A CA 1
ATOM 679 C C . PRO A 1 85 ? 0.905 3.836 -14.190 1.00 85.06 85 PRO A C 1
ATOM 681 O O . PRO A 1 85 ? 1.358 4.571 -13.320 1.00 85.06 85 PRO A O 1
ATOM 684 N N . ASP A 1 86 ? -0.044 4.224 -15.047 1.00 84.69 86 ASP A N 1
ATOM 685 C CA . ASP A 1 86 ? -0.466 5.626 -15.187 1.00 84.69 86 ASP A CA 1
ATOM 686 C C . ASP A 1 86 ? -0.950 6.210 -13.862 1.00 84.69 86 ASP A C 1
ATOM 688 O O . ASP A 1 86 ? -0.390 7.177 -13.349 1.00 84.69 86 ASP A O 1
ATOM 692 N N . THR A 1 87 ? -1.924 5.551 -13.235 1.00 88.12 87 THR A N 1
ATOM 693 C CA . THR A 1 87 ? -2.503 6.063 -11.991 1.00 88.12 87 THR A CA 1
ATOM 694 C C . THR A 1 87 ? -1.595 5.885 -10.781 1.00 88.12 87 THR A C 1
ATOM 696 O O . THR A 1 87 ? -1.721 6.635 -9.820 1.00 88.12 87 THR A O 1
ATOM 699 N N . ALA A 1 88 ? -0.675 4.918 -10.789 1.00 86.88 88 ALA A N 1
ATOM 700 C CA . ALA A 1 88 ? 0.291 4.768 -9.705 1.00 86.88 88 ALA A CA 1
ATOM 701 C C . ALA A 1 88 ? 1.294 5.932 -9.697 1.00 86.88 88 ALA A C 1
ATOM 703 O O . ALA A 1 88 ? 1.626 6.444 -8.630 1.00 86.88 88 ALA A O 1
ATOM 704 N N . HIS A 1 89 ? 1.729 6.388 -10.875 1.00 85.81 89 HIS A N 1
ATOM 705 C CA . HIS A 1 89 ? 2.687 7.488 -11.005 1.00 85.81 89 HIS A CA 1
ATOM 706 C C . HIS A 1 89 ? 2.062 8.877 -10.853 1.00 85.81 89 HIS A C 1
ATOM 708 O O . HIS A 1 89 ? 2.774 9.814 -10.506 1.00 85.81 89 HIS A O 1
ATOM 714 N N . GLU A 1 90 ? 0.747 9.022 -11.028 1.00 84.19 90 GLU A N 1
ATOM 715 C CA . GLU A 1 90 ? 0.029 10.229 -10.589 1.00 84.19 90 GLU A CA 1
ATOM 716 C C . GLU A 1 90 ? 0.123 10.428 -9.066 1.00 84.19 90 GLU A C 1
ATOM 718 O O . GLU A 1 90 ? 0.179 11.558 -8.586 1.00 84.19 90 GLU A O 1
ATOM 723 N N . LEU A 1 91 ? 0.156 9.333 -8.300 1.00 80.69 91 LEU A N 1
ATOM 724 C CA . LEU A 1 91 ? 0.164 9.357 -6.831 1.00 80.69 91 LEU A CA 1
ATOM 725 C C . LEU A 1 91 ? 1.574 9.379 -6.256 1.00 80.69 91 LEU A C 1
ATOM 727 O O . LEU A 1 91 ? 1.817 10.008 -5.234 1.00 80.69 91 LEU A O 1
ATOM 731 N N . ALA A 1 92 ? 2.483 8.665 -6.912 1.00 79.81 92 ALA A N 1
ATOM 732 C CA . ALA A 1 92 ? 3.884 8.569 -6.552 1.00 79.81 92 ALA A CA 1
ATOM 733 C C . ALA A 1 92 ? 4.723 8.829 -7.812 1.00 79.81 92 ALA A C 1
ATOM 735 O O . ALA A 1 92 ? 5.125 7.885 -8.502 1.00 79.81 92 ALA A O 1
ATOM 736 N N . PRO A 1 93 ? 4.958 10.107 -8.159 1.00 78.12 93 PRO A N 1
ATOM 737 C CA . PRO A 1 93 ? 5.695 10.466 -9.362 1.00 78.12 93 PRO A CA 1
ATOM 738 C C . PRO A 1 93 ? 7.134 9.956 -9.314 1.00 78.12 93 PRO A C 1
ATOM 740 O O . PRO A 1 93 ? 7.809 10.073 -8.291 1.00 78.12 93 PRO A O 1
ATOM 743 N N . CYS A 1 94 ? 7.650 9.451 -10.438 1.00 78.94 94 CYS A N 1
ATOM 744 C CA . CYS A 1 94 ? 9.081 9.198 -10.581 1.00 78.94 94 CYS A CA 1
ATOM 745 C C . CYS A 1 94 ? 9.620 9.693 -11.918 1.00 78.94 94 CYS A C 1
ATOM 747 O O . CYS A 1 94 ? 8.974 9.616 -12.961 1.00 78.94 94 CYS A O 1
ATOM 749 N N . PHE A 1 95 ? 10.857 10.181 -11.870 1.00 70.69 95 PHE A N 1
ATOM 750 C CA . PHE A 1 95 ? 11.524 10.779 -13.019 1.00 70.69 95 PHE A CA 1
ATOM 751 C C . PHE A 1 95 ? 11.716 9.782 -14.173 1.00 70.69 95 PHE A C 1
ATOM 753 O O . PHE A 1 95 ? 11.563 10.144 -15.336 1.00 70.69 95 PHE A O 1
ATOM 760 N N . ALA A 1 96 ? 11.982 8.510 -13.854 1.00 70.44 96 ALA A N 1
ATOM 761 C CA . ALA A 1 96 ? 12.148 7.450 -14.849 1.00 70.44 96 ALA A CA 1
ATOM 762 C C . ALA A 1 96 ? 10.868 7.205 -15.671 1.00 70.44 96 ALA A C 1
ATOM 764 O O . ALA A 1 96 ? 10.938 7.007 -16.885 1.00 70.44 96 ALA A O 1
ATOM 765 N N . TYR A 1 97 ? 9.696 7.271 -15.034 1.00 68.25 97 TYR A N 1
ATOM 766 C CA . TYR A 1 97 ? 8.413 7.156 -15.722 1.00 68.25 97 TYR A CA 1
ATOM 767 C C . TYR A 1 97 ? 8.179 8.339 -16.662 1.00 68.25 97 TYR A C 1
ATOM 769 O O . TYR A 1 97 ? 7.919 8.150 -17.846 1.00 68.25 97 TYR A O 1
ATOM 777 N N . THR A 1 98 ? 8.380 9.564 -16.172 1.00 68.31 98 THR A N 1
ATOM 778 C CA . THR A 1 98 ? 8.212 10.781 -16.977 1.00 68.31 98 THR A CA 1
ATOM 779 C C . THR A 1 98 ? 9.115 10.794 -18.213 1.00 68.31 98 THR A C 1
ATOM 781 O O . THR A 1 98 ? 8.671 11.201 -19.283 1.00 68.31 98 THR A O 1
ATOM 784 N N . MET A 1 99 ? 10.364 10.331 -18.090 1.00 64.88 99 MET A N 1
ATOM 785 C CA . MET A 1 99 ? 11.286 10.252 -19.228 1.00 64.88 99 MET A CA 1
ATOM 786 C C . MET A 1 99 ? 10.912 9.146 -20.222 1.00 64.88 99 MET A C 1
ATOM 788 O O . MET A 1 99 ? 10.962 9.374 -21.424 1.00 64.88 99 MET A O 1
ATOM 792 N N . SER A 1 100 ? 10.505 7.965 -19.746 1.00 63.00 100 SER A N 1
ATOM 793 C CA . SER A 1 100 ? 10.144 6.844 -20.632 1.00 63.00 100 SER A CA 1
ATOM 794 C C . SER A 1 100 ? 8.861 7.085 -21.435 1.00 63.00 100 SER A C 1
ATOM 796 O O . SER A 1 100 ? 8.763 6.619 -22.567 1.00 63.00 100 SER A O 1
ATOM 798 N N . HIS A 1 101 ? 7.917 7.876 -20.914 1.00 60.50 101 HIS A N 1
ATOM 799 C CA . HIS A 1 101 ? 6.726 8.298 -21.662 1.00 60.50 101 HIS A CA 1
ATOM 800 C C . HIS A 1 101 ? 7.026 9.231 -22.844 1.00 60.50 101 HIS A C 1
ATOM 802 O O . HIS A 1 101 ? 6.205 9.323 -23.756 1.00 60.50 101 HIS A O 1
ATOM 808 N N . ALA A 1 102 ? 8.175 9.916 -22.848 1.00 53.22 102 ALA A N 1
ATOM 809 C CA . ALA A 1 102 ? 8.574 10.787 -23.952 1.00 53.22 102 ALA A CA 1
ATOM 810 C C . ALA A 1 102 ? 9.177 10.015 -25.146 1.00 53.22 102 ALA A C 1
ATOM 812 O O . ALA A 1 102 ? 9.114 10.515 -26.267 1.00 53.22 102 ALA A O 1
ATOM 813 N N . ASP A 1 103 ? 9.690 8.793 -24.930 1.00 46.34 103 ASP A N 1
ATOM 814 C CA . ASP A 1 103 ? 10.592 8.085 -25.859 1.00 46.34 103 ASP A CA 1
ATOM 815 C C . ASP A 1 103 ? 10.082 6.697 -26.335 1.00 46.34 103 ASP A C 1
ATOM 817 O O . ASP A 1 103 ? 10.860 5.763 -26.491 1.00 46.34 103 ASP A O 1
ATOM 821 N N . HIS A 1 104 ? 8.794 6.569 -26.674 1.00 42.00 104 HIS A N 1
ATOM 822 C CA . HIS A 1 104 ? 8.146 5.403 -27.325 1.00 42.00 104 HIS A CA 1
ATOM 823 C C . HIS A 1 104 ? 7.529 4.290 -26.452 1.00 42.00 104 HIS A C 1
ATOM 825 O O . HIS A 1 104 ? 8.087 3.792 -25.4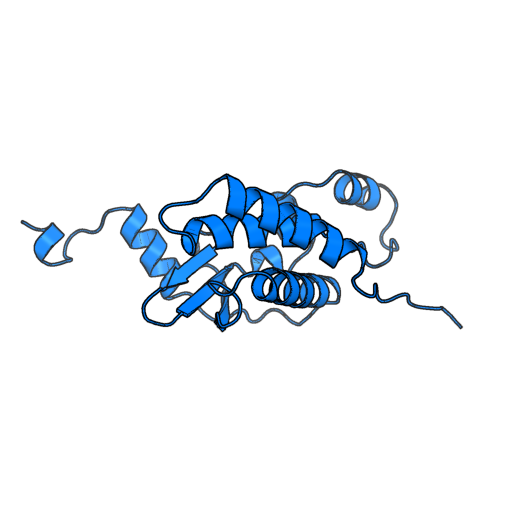75 1.00 42.00 104 HIS A O 1
ATOM 831 N N . GLU A 1 105 ? 6.402 3.799 -26.990 1.00 41.44 105 GLU A N 1
ATOM 832 C CA . GLU A 1 105 ? 5.534 2.650 -26.667 1.00 41.44 105 GLU A CA 1
ATOM 833 C C . GLU A 1 105 ? 6.231 1.272 -26.540 1.00 41.44 105 GLU A C 1
ATOM 835 O O . GLU A 1 105 ? 5.565 0.240 -26.532 1.00 41.44 105 GLU A O 1
ATOM 840 N N . ASN A 1 106 ? 7.563 1.219 -26.453 1.00 40.47 106 ASN A N 1
ATOM 841 C CA . ASN A 1 106 ? 8.333 -0.028 -26.467 1.00 40.47 106 ASN A CA 1
ATOM 842 C C . ASN A 1 106 ? 9.397 -0.120 -25.358 1.00 40.47 106 ASN A C 1
ATOM 844 O O . ASN A 1 106 ? 10.244 -1.015 -25.372 1.00 40.47 106 ASN A O 1
ATOM 848 N N . SER A 1 107 ? 9.369 0.793 -24.383 1.00 44.03 107 SER A N 1
ATOM 849 C CA . SER A 1 107 ? 10.183 0.651 -23.178 1.00 44.03 107 SER A CA 1
ATOM 850 C C . SER A 1 107 ? 9.638 -0.498 -22.333 1.00 44.03 107 SER A C 1
ATOM 852 O O . SER A 1 107 ? 8.508 -0.456 -21.849 1.00 44.03 107 SER A O 1
ATOM 854 N N . GLY A 1 108 ? 10.449 -1.553 -22.206 1.00 50.75 108 GLY A N 1
ATOM 855 C CA . GLY A 1 108 ? 10.147 -2.751 -21.429 1.00 50.75 108 GLY A CA 1
ATOM 856 C C . GLY A 1 108 ? 9.737 -2.456 -19.979 1.00 50.75 108 GLY A C 1
ATOM 857 O O . GLY A 1 108 ? 9.796 -1.317 -19.528 1.00 50.75 108 GLY A O 1
ATOM 858 N N . PRO A 1 109 ? 9.315 -3.482 -19.223 1.00 52.19 109 PRO A N 1
ATOM 859 C CA . PRO A 1 109 ? 8.704 -3.340 -17.903 1.00 52.19 109 PRO A CA 1
ATOM 860 C C . PRO A 1 109 ? 9.633 -2.596 -16.936 1.00 52.19 109 PRO A C 1
ATOM 862 O O . PRO A 1 109 ? 10.490 -3.197 -16.289 1.00 52.19 109 PRO A O 1
ATOM 865 N N . PHE A 1 110 ? 9.462 -1.279 -16.830 1.00 58.41 110 PHE A N 1
ATOM 866 C CA . PHE A 1 110 ? 10.137 -0.473 -15.829 1.00 58.41 110 PHE A CA 1
ATOM 867 C C . PHE A 1 110 ? 9.555 -0.845 -14.465 1.00 58.41 110 PHE A C 1
ATOM 869 O O . PHE A 1 110 ? 8.400 -0.563 -14.138 1.00 58.41 110 PHE A O 1
ATOM 876 N N . PHE A 1 111 ? 10.366 -1.554 -13.683 1.00 70.25 111 PHE A N 1
ATOM 877 C CA . PHE A 1 111 ? 10.061 -1.942 -12.314 1.00 70.25 111 PHE A CA 1
ATOM 878 C C . PHE A 1 111 ? 10.262 -0.724 -11.415 1.00 70.25 111 PHE A C 1
ATOM 880 O O . PHE A 1 111 ? 11.382 -0.356 -11.065 1.00 70.25 111 PHE A O 1
ATOM 887 N N . CYS A 1 112 ? 9.159 -0.042 -11.139 1.00 80.62 112 CYS A N 1
ATOM 888 C CA . CYS A 1 112 ? 9.132 1.177 -10.352 1.00 80.62 112 CYS A CA 1
ATOM 889 C C . CYS A 1 112 ? 9.084 0.828 -8.861 1.00 80.62 112 CYS A C 1
ATOM 891 O O . CYS A 1 112 ? 8.025 0.893 -8.236 1.00 80.62 112 CYS A O 1
ATOM 893 N N . ASP A 1 113 ? 10.240 0.436 -8.313 1.00 88.12 113 ASP A N 1
ATOM 894 C CA . ASP A 1 113 ? 10.398 0.028 -6.908 1.00 88.12 113 ASP A CA 1
ATOM 895 C C . ASP A 1 113 ? 9.877 1.107 -5.936 1.00 88.12 113 ASP A C 1
ATOM 897 O O . ASP A 1 113 ? 9.353 0.781 -4.874 1.00 88.12 113 ASP A O 1
ATOM 901 N N . HIS A 1 114 ? 9.917 2.391 -6.322 1.00 89.94 114 HIS A N 1
ATOM 902 C CA . HIS A 1 114 ? 9.410 3.497 -5.502 1.00 89.94 114 HIS A CA 1
ATOM 903 C C . HIS A 1 114 ? 7.904 3.398 -5.214 1.00 89.94 114 HIS A C 1
ATOM 905 O O . HIS A 1 114 ? 7.473 3.812 -4.145 1.00 89.94 114 HIS A O 1
ATOM 911 N N . ILE A 1 115 ? 7.108 2.808 -6.117 1.00 92.94 115 ILE A N 1
ATOM 912 C CA . ILE A 1 115 ? 5.680 2.547 -5.872 1.00 92.94 115 ILE A CA 1
ATOM 913 C C . ILE A 1 115 ? 5.513 1.565 -4.708 1.00 92.94 115 ILE A C 1
ATOM 915 O O . ILE A 1 115 ? 4.607 1.706 -3.888 1.00 92.94 115 ILE A O 1
ATOM 919 N N . VAL A 1 116 ? 6.391 0.563 -4.630 1.00 94.62 116 VAL A N 1
ATOM 920 C CA . VAL A 1 116 ? 6.395 -0.408 -3.536 1.00 94.62 116 VAL A CA 1
ATOM 921 C C . VAL A 1 116 ? 6.883 0.239 -2.243 1.00 94.62 116 VAL A C 1
ATOM 923 O O . VAL A 1 116 ? 6.272 0.015 -1.200 1.00 94.62 116 VAL A O 1
ATOM 926 N N . GLU A 1 117 ? 7.943 1.052 -2.309 1.00 94.06 117 GLU A N 1
ATOM 927 C CA . GLU A 1 117 ? 8.450 1.804 -1.154 1.00 94.06 117 GLU A CA 1
ATOM 928 C C . GLU A 1 117 ? 7.360 2.704 -0.546 1.00 94.06 117 GLU A C 1
ATOM 930 O O . GLU A 1 117 ? 7.156 2.664 0.666 1.00 94.06 117 GLU A O 1
ATOM 935 N N . GLU A 1 118 ? 6.615 3.436 -1.380 1.00 93.88 118 GLU A N 1
ATOM 936 C CA . GLU A 1 118 ? 5.501 4.304 -0.972 1.00 93.88 118 GLU A CA 1
ATOM 937 C C . GLU A 1 118 ? 4.375 3.514 -0.286 1.00 93.88 118 GLU A C 1
ATOM 939 O O . GLU A 1 118 ? 3.923 3.859 0.806 1.00 93.88 118 GLU A O 1
ATOM 944 N N . LEU A 1 119 ? 3.934 2.408 -0.899 1.00 95.56 119 LEU A N 1
ATOM 945 C CA . LEU A 1 119 ? 2.904 1.545 -0.311 1.00 95.56 119 LEU A CA 1
ATOM 946 C C . LEU A 1 119 ? 3.343 0.971 1.038 1.00 95.56 119 LEU A C 1
ATOM 948 O O . LEU A 1 119 ? 2.535 0.851 1.963 1.00 95.56 119 LEU A O 1
ATOM 952 N N . TYR A 1 120 ? 4.615 0.591 1.151 1.00 96.12 120 TYR A N 1
ATOM 953 C CA . TYR A 1 120 ? 5.154 0.048 2.386 1.00 96.12 120 TYR A CA 1
ATOM 954 C C . TYR A 1 120 ? 5.241 1.118 3.478 1.00 96.12 120 TYR A C 1
ATOM 956 O O . TYR A 1 120 ? 4.829 0.851 4.603 1.00 96.12 120 TYR A O 1
ATOM 964 N N . GLU A 1 121 ? 5.681 2.335 3.152 1.00 93.44 121 GLU A N 1
ATOM 965 C CA . GLU A 1 121 ? 5.695 3.475 4.076 1.00 93.44 121 GLU A CA 1
ATOM 966 C C . GLU A 1 121 ? 4.301 3.761 4.645 1.00 93.44 121 GLU A C 1
ATOM 968 O O . GLU A 1 121 ? 4.118 3.695 5.861 1.00 93.44 121 GLU A O 1
ATOM 973 N N . GLN A 1 122 ? 3.299 3.936 3.780 1.00 93.75 122 GLN A N 1
ATOM 974 C CA . GLN A 1 122 ? 1.912 4.152 4.206 1.00 93.75 122 GLN A CA 1
ATOM 975 C C . GLN A 1 122 ? 1.360 2.981 5.039 1.00 93.75 122 GLN A C 1
ATOM 977 O O . GLN A 1 122 ? 0.537 3.169 5.935 1.00 93.75 122 GLN A O 1
ATOM 982 N N . THR A 1 123 ? 1.813 1.751 4.776 1.00 95.62 123 THR A N 1
ATOM 983 C CA . THR A 1 123 ? 1.433 0.588 5.590 1.00 95.62 123 THR A CA 1
ATOM 984 C C . THR A 1 123 ? 2.044 0.658 6.987 1.00 95.62 123 THR A C 1
ATOM 986 O O . THR A 1 123 ? 1.351 0.403 7.974 1.00 95.62 123 THR A O 1
ATOM 989 N N . LEU A 1 124 ? 3.330 1.004 7.094 1.00 94.81 124 LEU A N 1
ATOM 990 C CA . LEU A 1 124 ? 4.012 1.135 8.380 1.00 94.81 124 LEU A CA 1
ATOM 991 C C . LEU A 1 124 ? 3.349 2.208 9.247 1.00 94.81 124 LEU A C 1
ATOM 993 O O . LEU A 1 124 ? 3.156 1.968 10.434 1.00 94.81 124 LEU A O 1
ATOM 997 N N . GLU A 1 125 ? 2.938 3.331 8.657 1.00 91.56 125 GLU A N 1
ATOM 998 C CA . GLU A 1 125 ? 2.225 4.406 9.361 1.00 91.56 125 GLU A CA 1
ATOM 999 C C . GLU A 1 125 ? 0.889 3.953 9.963 1.00 91.56 125 GLU A C 1
ATOM 1001 O O . GLU A 1 125 ? 0.510 4.416 11.036 1.00 91.56 125 GLU A O 1
ATOM 1006 N N . GLN A 1 126 ? 0.182 3.027 9.310 1.00 91.69 126 GLN A N 1
ATOM 1007 C CA . GLN A 1 126 ? -1.102 2.529 9.811 1.00 91.69 126 GLN A CA 1
ATOM 1008 C C . GLN A 1 126 ? -0.969 1.353 10.783 1.00 91.69 126 GLN A C 1
ATOM 1010 O O . GLN A 1 126 ? -1.809 1.174 11.663 1.00 91.69 126 GLN A O 1
ATOM 1015 N N . VAL A 1 127 ? 0.057 0.517 10.616 1.00 93.56 127 VAL A N 1
ATOM 1016 C CA . VAL A 1 127 ? 0.223 -0.719 11.397 1.00 93.56 127 VAL A CA 1
ATOM 1017 C C . VAL A 1 127 ? 1.091 -0.492 12.638 1.00 93.56 127 VAL A C 1
ATOM 1019 O O . VAL A 1 127 ? 0.886 -1.154 13.665 1.00 93.56 127 VAL A O 1
ATOM 1022 N N . ILE A 1 128 ? 2.069 0.417 12.567 1.00 90.88 128 ILE A N 1
ATOM 1023 C CA . ILE A 1 128 ? 2.985 0.752 13.661 1.00 90.88 128 ILE A CA 1
ATOM 1024 C C . ILE A 1 128 ? 2.462 1.970 14.423 1.00 90.88 128 ILE A C 1
ATOM 1026 O O . ILE A 1 128 ? 2.895 3.093 14.201 1.00 90.88 128 ILE A O 1
ATOM 1030 N N . ASP A 1 129 ? 1.564 1.710 15.370 1.00 85.81 129 ASP A N 1
ATOM 1031 C CA . ASP A 1 129 ? 1.062 2.707 16.319 1.00 85.81 129 ASP A CA 1
ATOM 1032 C C . ASP A 1 129 ? 1.537 2.386 17.758 1.00 85.81 129 ASP A C 1
ATOM 1034 O O . ASP A 1 129 ? 1.346 1.240 18.197 1.00 85.81 129 ASP A O 1
ATOM 1038 N N . PRO A 1 130 ? 2.200 3.322 18.477 1.00 85.44 130 PRO A N 1
ATOM 1039 C CA . PRO A 1 130 ? 2.779 4.561 17.949 1.00 85.44 130 PRO A CA 1
ATOM 1040 C C . PRO A 1 130 ? 3.999 4.276 17.048 1.00 85.44 130 PRO A C 1
ATOM 1042 O O . PRO A 1 130 ? 4.685 3.264 17.250 1.00 85.44 130 PRO A O 1
ATOM 1045 N N . PRO A 1 131 ? 4.308 5.155 16.078 1.00 83.00 131 PRO A N 1
ATOM 1046 C CA . PRO A 1 131 ? 5.436 4.960 15.176 1.00 83.00 131 PRO A CA 1
ATOM 1047 C C . PRO A 1 131 ? 6.766 5.123 15.919 1.00 83.00 131 PRO A C 1
ATOM 1049 O O . PRO A 1 131 ? 7.030 6.165 16.517 1.00 83.00 131 PRO A O 1
ATOM 1052 N N . ASP A 1 132 ? 7.629 4.105 15.851 1.00 89.06 132 ASP A N 1
ATOM 1053 C CA . ASP A 1 132 ? 9.040 4.206 16.244 1.00 89.06 132 ASP A CA 1
ATOM 1054 C C . ASP A 1 132 ? 9.855 4.695 15.030 1.00 89.06 132 ASP A C 1
ATOM 1056 O O . ASP A 1 132 ? 10.037 3.931 14.074 1.00 89.06 132 ASP A O 1
ATOM 1060 N N . PRO A 1 133 ? 10.375 5.939 15.036 1.00 88.88 133 PRO A N 1
ATOM 1061 C CA . PRO A 1 133 ? 11.068 6.512 13.883 1.00 88.88 133 PRO A CA 1
ATOM 1062 C C . PRO A 1 133 ? 12.337 5.748 13.495 1.00 88.88 133 PRO A C 1
ATOM 1064 O O . PRO A 1 133 ? 12.692 5.697 12.316 1.00 88.88 133 PRO A O 1
ATOM 1067 N N . VAL A 1 134 ? 13.037 5.159 14.470 1.00 92.19 134 VAL A N 1
ATOM 1068 C CA . VAL A 1 134 ? 14.282 4.418 14.229 1.00 92.19 134 VAL A CA 1
ATOM 1069 C C . VAL A 1 134 ? 13.959 3.086 13.567 1.00 92.19 134 VAL A C 1
ATOM 1071 O O . VAL A 1 134 ? 14.575 2.737 12.556 1.00 92.19 134 VAL A O 1
ATOM 1074 N N . LEU A 1 135 ? 12.954 2.378 14.087 1.00 90.38 135 LEU A N 1
ATOM 1075 C CA . LEU A 1 135 ? 12.470 1.133 13.500 1.00 90.38 135 LEU A CA 1
ATOM 1076 C C . LEU A 1 135 ? 11.915 1.354 12.089 1.00 90.38 135 LEU A C 1
ATOM 1078 O O . LEU A 1 135 ? 12.319 0.652 11.165 1.00 90.38 135 LEU A O 1
ATOM 1082 N N . VAL A 1 136 ? 11.034 2.343 11.900 1.00 91.94 136 VAL A N 1
ATOM 1083 C CA . VAL A 1 136 ? 10.435 2.656 10.591 1.00 91.94 136 VAL A CA 1
ATOM 1084 C C . VAL A 1 136 ? 11.522 2.995 9.573 1.00 91.94 136 VAL A C 1
ATOM 1086 O O . VAL A 1 136 ? 11.519 2.459 8.465 1.00 91.94 136 VAL A O 1
ATOM 1089 N N . ARG A 1 137 ? 12.511 3.817 9.948 1.00 92.81 137 ARG A N 1
ATOM 1090 C CA . ARG A 1 137 ? 13.647 4.130 9.072 1.00 92.81 137 ARG A CA 1
ATOM 1091 C C . ARG A 1 137 ? 14.459 2.885 8.713 1.00 92.81 137 ARG A C 1
ATOM 1093 O O . ARG A 1 137 ? 14.801 2.712 7.547 1.00 92.81 137 ARG A O 1
ATOM 1100 N N . SER A 1 138 ? 14.758 2.029 9.690 1.00 94.62 138 SER A N 1
ATOM 1101 C CA . SER A 1 138 ? 15.477 0.767 9.470 1.00 94.62 138 SER A CA 1
ATOM 1102 C C . SER A 1 138 ? 14.735 -0.143 8.484 1.00 94.62 138 SER A C 1
ATOM 1104 O O . SER A 1 138 ? 15.318 -0.614 7.508 1.00 94.62 138 SER A O 1
ATOM 1106 N N . LEU A 1 139 ? 13.423 -0.311 8.675 1.00 95.19 139 LEU A N 1
ATOM 1107 C CA . LEU A 1 139 ? 12.572 -1.118 7.801 1.00 95.19 139 LEU A CA 1
ATOM 1108 C C . LEU A 1 139 ? 12.516 -0.572 6.371 1.00 95.19 139 LEU A C 1
ATOM 1110 O O . LEU A 1 139 ? 12.545 -1.357 5.429 1.00 95.19 139 LEU A O 1
ATOM 1114 N N . ARG A 1 140 ? 12.477 0.754 6.192 1.00 94.19 140 ARG A N 1
ATOM 1115 C CA . ARG A 1 140 ? 12.510 1.384 4.861 1.00 94.19 140 ARG A CA 1
ATOM 1116 C C . ARG A 1 140 ? 13.816 1.115 4.120 1.00 94.19 140 ARG A C 1
ATOM 1118 O O . ARG A 1 140 ? 13.785 0.815 2.930 1.00 94.19 140 ARG A O 1
ATOM 1125 N N . LEU A 1 141 ? 14.952 1.197 4.815 1.00 94.38 141 LEU A N 1
ATOM 1126 C CA . LEU A 1 141 ? 16.254 0.877 4.224 1.00 94.38 141 LEU A CA 1
ATOM 1127 C C . LEU A 1 141 ? 16.325 -0.605 3.836 1.00 94.38 141 LEU A C 1
ATOM 1129 O O . LEU A 1 141 ? 16.645 -0.919 2.694 1.00 94.38 141 LEU A O 1
ATOM 1133 N N . ALA A 1 142 ? 15.918 -1.502 4.738 1.00 94.25 142 ALA A N 1
ATOM 1134 C CA . ALA A 1 142 ? 15.883 -2.937 4.462 1.00 94.25 142 ALA A CA 1
ATOM 1135 C C . ALA A 1 142 ? 14.947 -3.293 3.291 1.00 94.25 142 ALA A C 1
ATOM 1137 O O . ALA A 1 142 ? 15.266 -4.168 2.485 1.00 94.25 142 ALA A O 1
ATOM 1138 N N . ALA A 1 143 ? 13.803 -2.610 3.173 1.00 94.62 143 ALA A N 1
ATOM 1139 C CA . ALA A 1 143 ? 12.880 -2.773 2.054 1.00 94.62 143 ALA A CA 1
ATOM 1140 C C . ALA A 1 143 ? 13.519 -2.363 0.727 1.00 94.62 143 ALA A C 1
ATOM 1142 O O . ALA A 1 143 ? 13.459 -3.134 -0.228 1.00 94.62 143 ALA A O 1
ATOM 1143 N N . ARG A 1 144 ? 14.182 -1.203 0.682 1.00 93.00 144 ARG A N 1
ATOM 1144 C CA . ARG A 1 144 ? 14.900 -0.735 -0.508 1.00 93.00 144 ARG A CA 1
ATOM 1145 C C . ARG A 1 144 ? 15.982 -1.721 -0.944 1.00 93.00 144 ARG A C 1
ATOM 1147 O O . ARG A 1 144 ? 16.027 -2.091 -2.115 1.00 93.00 144 ARG A O 1
ATOM 1154 N N . ASP A 1 145 ? 16.803 -2.186 -0.008 1.00 92.38 145 ASP A N 1
ATOM 1155 C CA . ASP A 1 145 ? 17.858 -3.162 -0.298 1.00 92.38 145 ASP A CA 1
ATO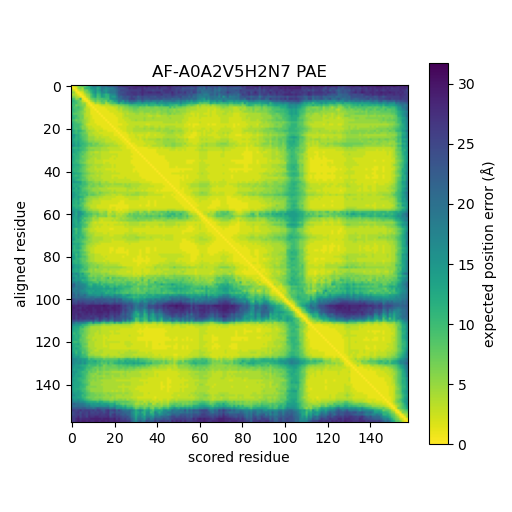M 1156 C C . ASP A 1 145 ? 17.259 -4.482 -0.814 1.00 92.38 145 ASP A C 1
ATOM 1158 O O . ASP A 1 145 ? 17.737 -5.060 -1.789 1.00 92.38 145 ASP A O 1
ATOM 1162 N N . SER A 1 146 ? 16.149 -4.930 -0.219 1.00 91.38 146 SER A N 1
ATOM 1163 C CA . SER A 1 146 ? 15.445 -6.144 -0.649 1.00 91.38 146 SER A CA 1
ATOM 1164 C C . SER A 1 146 ? 14.866 -6.015 -2.060 1.00 91.38 146 SER A C 1
ATOM 1166 O O . SER A 1 146 ? 14.968 -6.955 -2.848 1.00 91.38 146 SER A O 1
ATOM 1168 N N . LEU A 1 147 ? 14.292 -4.858 -2.403 1.00 90.12 147 LEU A N 1
ATOM 1169 C CA . LEU A 1 147 ? 13.739 -4.587 -3.734 1.00 90.12 147 LEU A CA 1
ATOM 1170 C C . LEU A 1 147 ? 14.829 -4.592 -4.812 1.00 90.12 147 LEU A C 1
ATOM 1172 O O . LEU A 1 147 ? 14.628 -5.166 -5.882 1.00 90.12 147 LEU A O 1
ATOM 1176 N N . GLN A 1 148 ? 16.016 -4.058 -4.510 1.00 86.75 148 GLN A N 1
ATOM 1177 C CA . GLN A 1 148 ? 17.162 -4.103 -5.427 1.00 86.75 148 GLN A CA 1
ATOM 1178 C C . GLN A 1 148 ? 17.631 -5.531 -5.731 1.00 86.75 148 GLN A C 1
ATOM 1180 O O . GLN A 1 148 ? 18.129 -5.797 -6.825 1.00 86.75 148 GLN A O 1
ATOM 1185 N N . LEU A 1 149 ? 17.450 -6.454 -4.785 1.00 85.56 149 LEU A N 1
ATOM 1186 C CA . LEU A 1 149 ? 17.803 -7.866 -4.936 1.00 85.56 149 LEU A CA 1
ATOM 1187 C C . LEU A 1 149 ? 16.684 -8.707 -5.569 1.00 85.56 149 LEU A C 1
ATOM 1189 O O . LEU A 1 149 ? 16.897 -9.888 -5.858 1.00 85.56 149 LEU A O 1
ATOM 1193 N N . MET A 1 150 ? 15.491 -8.145 -5.798 1.00 82.31 150 MET A N 1
ATOM 1194 C CA . MET A 1 150 ? 14.392 -8.904 -6.388 1.00 82.31 150 MET A CA 1
ATOM 1195 C C . MET A 1 150 ? 14.700 -9.288 -7.841 1.00 82.31 150 MET A C 1
ATOM 1197 O O . MET A 1 150 ? 15.021 -8.418 -8.653 1.00 82.31 150 MET A O 1
ATOM 1201 N N . PRO A 1 151 ? 14.512 -10.568 -8.227 1.00 74.75 151 PRO A N 1
ATOM 1202 C CA . PRO A 1 151 ? 14.661 -10.993 -9.611 1.00 74.75 151 PRO A CA 1
ATOM 1203 C C . PRO A 1 151 ? 13.716 -10.212 -10.529 1.00 74.75 151 PRO A C 1
ATOM 1205 O O . PRO A 1 151 ? 12.491 -10.385 -10.493 1.00 74.75 151 PRO A O 1
ATOM 1208 N N . ARG A 1 152 ? 14.297 -9.351 -11.365 1.00 69.88 152 ARG A N 1
ATOM 1209 C CA . ARG A 1 152 ? 13.580 -8.597 -12.392 1.00 69.88 152 ARG A CA 1
ATOM 1210 C C . ARG A 1 152 ? 13.365 -9.527 -13.580 1.00 69.88 152 ARG A C 1
ATOM 1212 O O . ARG A 1 152 ? 14.315 -10.132 -14.066 1.00 69.88 152 ARG A O 1
ATOM 1219 N N . MET A 1 153 ? 12.114 -9.696 -14.017 1.00 58.69 153 MET A N 1
ATOM 1220 C CA . MET A 1 153 ? 11.818 -10.517 -15.198 1.00 58.69 153 MET A CA 1
ATOM 1221 C C . MET A 1 153 ? 12.468 -9.866 -16.422 1.00 58.69 153 MET A C 1
ATOM 1223 O O . MET A 1 153 ? 11.930 -8.902 -16.964 1.00 58.69 153 MET A O 1
ATOM 1227 N N . THR A 1 154 ? 13.614 -10.390 -16.845 1.00 53.31 154 THR A N 1
ATOM 1228 C CA . THR A 1 154 ? 14.234 -10.068 -18.124 1.00 53.31 154 THR A CA 1
ATOM 1229 C C . THR A 1 154 ? 13.603 -10.960 -19.187 1.00 53.31 154 THR A C 1
ATOM 1231 O O . THR A 1 154 ? 13.677 -12.186 -19.132 1.00 53.31 154 THR A O 1
ATOM 1234 N N . SER A 1 155 ? 12.931 -10.347 -20.158 1.00 51.41 155 SER A N 1
ATOM 1235 C CA . SER A 1 155 ? 12.630 -11.031 -21.412 1.00 51.41 155 SER A CA 1
ATOM 1236 C C . SER A 1 155 ? 13.946 -11.150 -22.170 1.00 51.41 155 SER A C 1
ATOM 1238 O O . SER A 1 155 ? 14.384 -10.178 -22.784 1.00 51.41 155 SER A O 1
ATOM 1240 N N . VAL A 1 156 ? 14.606 -12.306 -22.107 1.00 38.69 156 VAL A N 1
ATOM 1241 C CA . VAL A 1 156 ? 15.659 -12.617 -23.077 1.00 38.69 156 VAL A CA 1
ATOM 1242 C C . VAL A 1 156 ? 14.933 -12.945 -24.375 1.00 38.69 156 VAL A C 1
ATOM 1244 O O . VAL A 1 156 ? 14.315 -14.002 -24.484 1.00 38.69 156 VAL A O 1
ATOM 1247 N N . ALA A 1 157 ? 14.926 -12.001 -25.315 1.00 43.03 157 ALA A N 1
ATOM 1248 C CA . ALA A 1 157 ? 14.528 -12.299 -26.682 1.00 43.03 157 ALA A CA 1
ATOM 1249 C C . ALA A 1 157 ? 15.519 -13.340 -27.228 1.00 43.03 157 ALA A C 1
ATOM 1251 O O . ALA A 1 157 ? 16.724 -13.079 -27.250 1.00 43.03 157 ALA A O 1
ATOM 1252 N N . LEU A 1 158 ? 15.011 -14.527 -27.565 1.00 36.16 158 LEU A N 1
ATOM 1253 C CA . LEU A 1 158 ? 15.719 -15.534 -28.357 1.00 36.16 158 LEU A CA 1
ATOM 1254 C C . LEU A 1 158 ? 15.482 -15.260 -29.840 1.00 36.16 158 LEU A C 1
ATOM 1256 O O . LEU A 1 158 ? 14.320 -14.939 -30.183 1.00 36.16 158 LEU A O 1
#

Organism: Aspergillus violaceofuscus (strain CBS 115571) (NCBI:txid1450538)

Secondary structure (DSSP, 8-state):
-GGGGTSS--HHHHHHHHHHTPPBP-----HHHHHHHHHHHHHHTTSTTTTT-EEEEE--TT-S--EEEETTTTEEEEEGGGGSHHHHHHHS--HHHHHHTTS-TT------HHHHHHHHHHHHHHHSSS--HHHHHHHHHHHHHHHHTS--------

Radius of gyration: 17.46 Å; Cα contacts (8 Å, |Δi|>4): 175; chains: 1; bounding box: 45×29×49 Å